Protein AF-A0A9E5ME74-F1 (afdb_monomer)

Radius of gyration: 17.28 Å; Cα contacts (8 Å, |Δi|>4): 127; chains: 1; bounding box: 55×45×41 Å

Solvent-accessible surface area (backbone atoms only — not comparable to full-atom values): 8513 Å² total; per-residue (Å²): 130,85,79,67,78,54,98,55,99,59,98,66,50,43,69,58,51,31,61,75,72,73,49,70,95,80,77,81,52,53,64,62,47,29,52,36,42,43,53,24,46,50,51,50,24,54,58,38,33,25,68,84,36,77,67,59,82,46,42,75,58,90,96,41,79,38,75,48,67,64,57,58,52,35,23,51,53,38,20,50,50,44,51,50,39,69,76,61,44,89,73,62,92,62,98,48,104,77,70,82,74,80,62,75,59,87,85,72,70,78,47,70,71,40,51,66,69,43,61,91,45,62,44,53,91,72,69,92,54,79,83,73,78,77,131

Structure (mmCIF, N/CA/C/O backbone):
data_AF-A0A9E5ME74-F1
#
_entry.id   AF-A0A9E5ME74-F1
#
loop_
_atom_si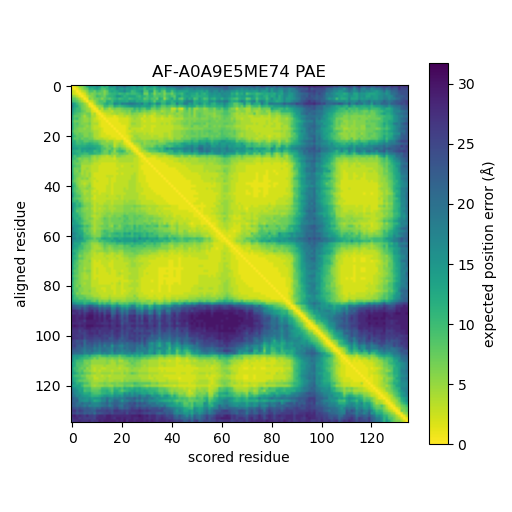te.group_PDB
_atom_site.id
_atom_site.type_symbol
_atom_site.label_atom_id
_atom_site.label_alt_id
_atom_site.label_comp_id
_atom_site.label_asym_id
_atom_site.label_entity_id
_atom_site.label_seq_id
_atom_site.pdbx_PDB_ins_code
_atom_site.Cartn_x
_atom_site.Cartn_y
_atom_site.Cartn_z
_atom_site.occupancy
_atom_site.B_iso_or_equiv
_atom_site.auth_seq_id
_atom_site.auth_comp_id
_atom_site.auth_asym_id
_atom_site.auth_atom_id
_atom_site.pdbx_PDB_model_num
ATOM 1 N N . MET A 1 1 ? 10.799 18.051 -10.747 1.00 48.81 1 MET A N 1
ATOM 2 C CA . MET A 1 1 ? 9.383 17.749 -11.051 1.00 48.81 1 MET A CA 1
ATOM 3 C C . MET A 1 1 ? 8.700 17.389 -9.741 1.00 48.81 1 MET A C 1
ATOM 5 O O . MET A 1 1 ? 9.378 16.774 -8.923 1.00 48.81 1 MET A O 1
ATOM 9 N N . PRO A 1 2 ? 7.453 17.819 -9.489 1.00 57.94 2 PRO A N 1
ATOM 10 C CA . PRO A 1 2 ? 6.711 17.368 -8.310 1.00 57.94 2 PRO A CA 1
ATOM 11 C C . PRO A 1 2 ? 6.524 15.843 -8.369 1.00 57.94 2 PRO A C 1
ATOM 13 O O . PRO A 1 2 ? 6.352 15.299 -9.459 1.00 57.94 2 PRO A O 1
ATOM 16 N N . GLU A 1 3 ? 6.615 15.151 -7.229 1.00 61.50 3 GLU A N 1
ATOM 17 C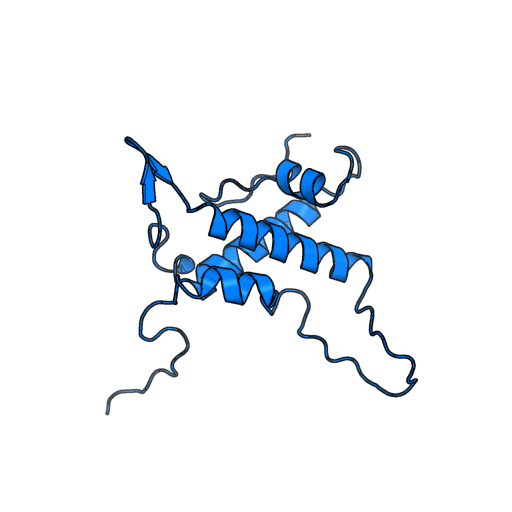 CA . GLU A 1 3 ? 6.342 13.708 -7.185 1.00 61.50 3 GLU A CA 1
ATOM 18 C C . GLU A 1 3 ? 4.854 13.448 -7.481 1.00 61.50 3 GLU A C 1
ATOM 20 O O . GLU A 1 3 ? 4.005 14.203 -6.996 1.00 61.50 3 GLU A O 1
ATOM 25 N N . PRO A 1 4 ? 4.522 12.403 -8.259 1.00 61.53 4 PRO A N 1
ATOM 26 C CA . PRO A 1 4 ? 3.136 12.045 -8.522 1.00 61.53 4 PRO A CA 1
ATOM 27 C C . PRO A 1 4 ? 2.424 11.662 -7.218 1.00 61.53 4 PRO A C 1
ATOM 29 O O . PRO A 1 4 ? 2.957 10.937 -6.372 1.00 61.53 4 PRO A O 1
ATOM 32 N N . VAL A 1 5 ? 1.215 12.198 -7.056 1.00 59.81 5 VAL A N 1
ATOM 33 C CA . VAL A 1 5 ? 0.383 12.021 -5.864 1.00 59.81 5 VAL A CA 1
ATOM 34 C C . VAL A 1 5 ? -0.413 10.730 -6.005 1.00 59.81 5 VAL A C 1
ATOM 36 O O . VAL A 1 5 ? -1.075 10.513 -7.015 1.00 59.81 5 VAL A O 1
ATOM 39 N N . ILE A 1 6 ? -0.362 9.880 -4.983 1.00 63.34 6 ILE A N 1
ATOM 40 C CA . ILE A 1 6 ? -1.230 8.705 -4.883 1.00 63.34 6 ILE A CA 1
ATOM 41 C C . ILE A 1 6 ? -2.579 9.197 -4.353 1.00 63.34 6 ILE A C 1
ATOM 43 O O . ILE A 1 6 ? -2.639 9.781 -3.274 1.00 63.34 6 ILE A O 1
ATOM 47 N N . ASP A 1 7 ? -3.646 8.989 -5.124 1.00 56.53 7 ASP A N 1
ATOM 48 C CA . ASP A 1 7 ? -4.955 9.653 -4.976 1.00 56.53 7 ASP A CA 1
ATOM 49 C C . ASP A 1 7 ? -5.801 9.175 -3.768 1.00 56.53 7 ASP A C 1
ATOM 51 O O . ASP A 1 7 ? -7.028 9.152 -3.805 1.00 56.53 7 ASP A O 1
ATOM 55 N N . ARG A 1 8 ? -5.175 8.714 -2.675 1.00 61.72 8 ARG A N 1
ATOM 56 C CA . ARG A 1 8 ? -5.882 8.171 -1.500 1.00 61.72 8 ARG A CA 1
ATOM 57 C C . ARG A 1 8 ? -5.222 8.564 -0.186 1.00 61.72 8 ARG A C 1
ATOM 59 O O . ARG A 1 8 ? -4.036 8.861 -0.134 1.00 61.72 8 ARG A O 1
ATOM 66 N N . THR A 1 9 ? -5.985 8.469 0.906 1.00 68.44 9 THR A N 1
ATOM 67 C CA . THR A 1 9 ? -5.597 8.748 2.311 1.00 68.44 9 THR A CA 1
ATOM 68 C C . THR A 1 9 ? -4.481 7.846 2.869 1.00 68.44 9 THR A C 1
ATOM 70 O O . THR A 1 9 ? -4.244 7.793 4.077 1.00 68.44 9 THR A O 1
ATOM 73 N N . TRP A 1 10 ? -3.789 7.114 2.002 1.00 74.06 10 TRP A N 1
ATOM 74 C CA . TRP A 1 10 ? -2.687 6.238 2.342 1.00 74.06 10 TRP A CA 1
ATOM 75 C C . T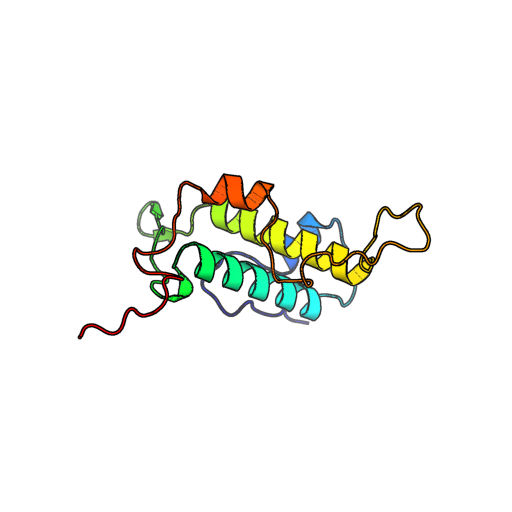RP A 1 10 ? -1.392 7.046 2.488 1.00 74.06 10 TRP A C 1
ATOM 77 O O . TRP A 1 10 ? -1.017 7.772 1.571 1.00 74.06 10 TRP A O 1
ATOM 87 N N . PRO A 1 11 ? -0.634 6.884 3.585 1.00 73.38 11 PRO A N 1
ATOM 88 C CA . PRO A 1 11 ? 0.643 7.571 3.778 1.00 73.38 11 PRO A CA 1
ATOM 89 C C . PRO A 1 11 ? 1.792 6.859 3.034 1.00 73.38 11 PRO A C 1
ATOM 91 O O . PRO A 1 11 ? 2.872 6.653 3.586 1.00 73.38 11 PRO A O 1
ATOM 94 N N . ILE A 1 12 ? 1.556 6.425 1.792 1.00 77.75 12 ILE A N 1
ATOM 95 C CA . ILE A 1 12 ? 2.585 5.878 0.902 1.00 77.75 12 ILE A CA 1
ATOM 96 C C . ILE A 1 12 ? 2.908 6.919 -0.155 1.00 77.75 12 ILE A C 1
ATOM 98 O O . ILE A 1 12 ? 2.017 7.532 -0.727 1.00 77.75 12 ILE A O 1
ATOM 102 N N . THR A 1 13 ? 4.200 7.091 -0.419 1.00 80.94 13 THR A N 1
ATOM 103 C CA . THR A 1 13 ? 4.723 7.983 -1.458 1.00 80.94 13 THR A CA 1
ATOM 104 C C . THR A 1 13 ? 5.676 7.228 -2.376 1.00 80.94 13 THR A C 1
ATOM 106 O O . THR A 1 13 ? 6.227 6.186 -1.996 1.00 80.94 13 THR A O 1
ATOM 109 N N . VAL A 1 14 ? 5.943 7.784 -3.559 1.00 81.19 14 VAL A N 1
ATOM 110 C CA . VAL A 1 14 ? 6.983 7.273 -4.466 1.00 81.19 14 VAL A CA 1
ATOM 111 C C . VAL A 1 14 ? 8.337 7.205 -3.760 1.00 81.19 14 VAL A C 1
ATOM 113 O O . VAL A 1 14 ? 9.009 6.174 -3.821 1.00 81.19 14 VAL A O 1
ATOM 116 N N . ALA A 1 15 ? 8.706 8.242 -3.001 1.00 81.19 15 ALA A N 1
ATOM 117 C CA . ALA A 1 15 ? 9.921 8.243 -2.186 1.00 81.19 15 ALA A CA 1
ATOM 118 C C . ALA A 1 15 ? 9.990 7.051 -1.208 1.00 81.19 15 ALA A C 1
ATOM 120 O O . ALA A 1 15 ? 11.049 6.440 -1.031 1.00 81.19 15 ALA A O 1
ATOM 121 N N . THR A 1 16 ? 8.857 6.676 -0.604 1.00 80.50 16 THR A N 1
ATOM 122 C CA . THR A 1 16 ? 8.771 5.526 0.311 1.00 80.50 16 THR A CA 1
ATOM 123 C C . THR A 1 16 ? 9.063 4.209 -0.408 1.00 80.50 16 THR A C 1
ATOM 125 O O . THR A 1 16 ? 9.794 3.366 0.122 1.00 80.50 16 THR A O 1
ATOM 128 N N . LEU A 1 17 ? 8.544 4.036 -1.628 1.00 81.38 17 LEU A N 1
ATOM 129 C CA . LEU A 1 17 ? 8.815 2.852 -2.446 1.00 81.38 17 LEU A CA 1
ATOM 130 C C . LEU A 1 17 ? 10.252 2.809 -2.963 1.00 81.38 17 LEU A C 1
ATOM 132 O O . LEU A 1 17 ? 10.897 1.768 -2.844 1.00 81.38 17 LEU A O 1
ATOM 136 N N . ARG A 1 18 ? 10.794 3.928 -3.454 1.00 83.75 18 ARG A N 1
ATOM 137 C CA . ARG A 1 18 ? 12.195 4.003 -3.903 1.00 83.75 18 ARG A CA 1
ATOM 138 C C . ARG A 1 18 ? 13.161 3.605 -2.800 1.00 83.75 18 ARG A C 1
ATOM 140 O O . ARG A 1 18 ? 14.036 2.767 -3.013 1.00 83.75 18 ARG A O 1
ATOM 147 N N . LYS A 1 19 ? 12.941 4.117 -1.584 1.00 83.00 19 LYS A N 1
ATOM 148 C CA . LYS A 1 19 ? 13.730 3.732 -0.409 1.00 83.00 19 LYS A CA 1
ATOM 149 C C . LYS A 1 19 ? 13.633 2.230 -0.118 1.00 83.00 19 LYS A C 1
ATOM 151 O O . LYS A 1 19 ? 14.634 1.617 0.235 1.00 83.00 19 LYS A O 1
ATOM 156 N N . ALA A 1 20 ? 12.457 1.624 -0.284 1.00 80.50 20 ALA A N 1
ATOM 157 C CA . ALA A 1 20 ? 12.252 0.186 -0.075 1.00 80.50 20 ALA A CA 1
ATOM 158 C C . ALA A 1 20 ? 12.885 -0.703 -1.166 1.00 80.50 20 ALA A C 1
ATOM 160 O O . ALA A 1 20 ? 13.178 -1.880 -0.915 1.00 80.50 20 ALA A O 1
ATOM 161 N N . LEU A 1 21 ? 13.078 -0.144 -2.362 1.00 80.94 21 LEU A N 1
ATOM 162 C CA . LEU A 1 21 ? 13.741 -0.766 -3.508 1.00 80.94 21 LEU A CA 1
ATOM 163 C C . LEU A 1 21 ? 15.257 -0.507 -3.540 1.00 80.94 21 LEU A C 1
ATOM 165 O O . LEU A 1 21 ? 15.971 -1.214 -4.246 1.00 80.94 21 LEU A O 1
ATOM 169 N N . GLY A 1 22 ? 15.751 0.459 -2.760 1.00 80.62 22 GLY A N 1
ATOM 170 C CA . GLY A 1 22 ? 17.151 0.889 -2.774 1.00 80.62 22 GLY A CA 1
ATOM 171 C C . GLY A 1 22 ? 17.515 1.730 -4.002 1.00 80.62 22 GLY A C 1
ATOM 172 O O . GLY A 1 22 ? 18.674 1.738 -4.406 1.00 80.62 22 GLY A O 1
ATOM 173 N N . TYR A 1 23 ? 16.534 2.385 -4.627 1.00 79.44 23 TYR A N 1
ATOM 174 C CA . TYR A 1 23 ? 16.711 3.152 -5.865 1.00 79.44 23 TYR A CA 1
ATOM 175 C C . TYR A 1 23 ? 16.947 4.637 -5.557 1.00 79.44 23 TYR A C 1
ATOM 177 O O . TYR A 1 23 ? 16.449 5.159 -4.556 1.00 79.44 23 TYR A O 1
ATOM 185 N N . SER A 1 24 ? 17.710 5.322 -6.416 1.00 73.81 24 SER A N 1
ATOM 186 C CA . SER A 1 24 ? 17.914 6.773 -6.324 1.00 73.81 24 SER A CA 1
ATOM 187 C C . SER A 1 24 ? 16.684 7.546 -6.818 1.00 73.81 24 SER A C 1
ATOM 189 O O . SER A 1 24 ? 15.869 7.027 -7.578 1.00 73.81 24 SER A O 1
ATOM 191 N N . SER A 1 25 ? 16.541 8.806 -6.396 1.00 70.00 25 SER A N 1
ATOM 192 C CA . SER A 1 25 ? 15.408 9.681 -6.751 1.00 70.00 25 SER A CA 1
ATOM 193 C C . SER A 1 25 ? 15.310 10.027 -8.243 1.00 70.00 25 SER A C 1
ATOM 195 O O . SER A 1 25 ? 14.266 10.500 -8.695 1.00 70.00 25 SER A O 1
ATOM 197 N N . ASP A 1 26 ? 16.371 9.774 -9.010 1.00 68.38 26 ASP A N 1
ATOM 198 C CA . ASP A 1 26 ? 16.581 10.386 -10.325 1.00 68.38 26 ASP A CA 1
ATOM 199 C C . ASP A 1 26 ? 16.380 9.401 -11.493 1.00 68.38 26 ASP A C 1
ATOM 201 O O . ASP A 1 26 ? 16.676 9.728 -12.638 1.00 68.38 26 ASP A O 1
ATOM 205 N N . GLN A 1 27 ? 15.862 8.193 -11.239 1.00 71.00 27 GLN A N 1
ATOM 206 C CA . GLN A 1 27 ? 15.738 7.134 -12.256 1.00 71.00 27 GLN A CA 1
ATOM 207 C C . GLN A 1 27 ? 14.581 7.309 -13.258 1.00 71.00 27 GLN A C 1
ATOM 209 O O . GLN A 1 27 ? 14.387 6.451 -14.114 1.00 71.00 27 GLN A O 1
ATOM 214 N N . GLY A 1 28 ? 13.808 8.399 -13.186 1.00 76.25 28 GLY A N 1
ATOM 215 C CA . GLY A 1 28 ? 12.684 8.640 -14.107 1.00 76.25 28 GLY A CA 1
ATOM 216 C C . GLY A 1 28 ? 11.526 7.637 -13.980 1.00 76.25 28 GLY A C 1
ATOM 217 O O . GLY A 1 28 ? 10.658 7.587 -14.839 1.00 76.25 28 GLY A O 1
ATOM 218 N N . ASP A 1 29 ? 11.499 6.853 -12.904 1.00 80.88 29 ASP A N 1
ATOM 219 C CA . ASP A 1 29 ? 10.546 5.772 -12.623 1.00 80.88 29 ASP A CA 1
ATOM 220 C C . ASP A 1 29 ? 9.346 6.201 -11.760 1.00 80.88 29 ASP A C 1
ATOM 222 O O . ASP A 1 29 ? 8.561 5.363 -11.315 1.00 80.88 29 ASP A O 1
ATOM 226 N N . ALA A 1 30 ? 9.213 7.502 -11.489 1.00 82.50 30 ALA A N 1
ATOM 227 C CA . ALA A 1 30 ? 8.272 8.021 -10.500 1.00 82.50 30 ALA A CA 1
ATOM 228 C C . ALA A 1 30 ? 6.814 7.664 -10.822 1.00 82.50 30 ALA A C 1
ATOM 230 O O . ALA A 1 30 ? 6.084 7.232 -9.931 1.00 82.50 30 ALA A O 1
ATOM 231 N N . ASP A 1 31 ? 6.417 7.812 -12.086 1.00 82.31 31 ASP A N 1
ATOM 232 C CA . ASP A 1 31 ? 5.037 7.594 -12.526 1.00 82.31 31 ASP A CA 1
ATOM 233 C C . ASP A 1 31 ? 4.658 6.111 -12.474 1.00 82.31 31 ASP A C 1
ATOM 235 O O . ASP A 1 31 ? 3.591 5.749 -11.980 1.00 82.31 31 ASP A O 1
ATOM 239 N N . GLU A 1 32 ? 5.560 5.225 -12.906 1.00 85.06 32 GLU A N 1
ATOM 240 C CA . GLU A 1 32 ? 5.326 3.785 -12.808 1.00 85.06 32 GLU A CA 1
ATOM 241 C C . GLU A 1 32 ? 5.283 3.323 -11.344 1.00 85.06 32 GLU A C 1
ATOM 243 O O . GLU A 1 32 ? 4.419 2.532 -10.967 1.00 85.06 32 GLU A O 1
ATOM 248 N N . LEU A 1 33 ? 6.178 3.828 -10.488 1.00 85.94 33 LEU A N 1
ATOM 249 C CA . LEU A 1 33 ? 6.159 3.508 -9.060 1.00 85.94 33 LEU A CA 1
ATOM 250 C C . LEU A 1 33 ? 4.877 3.991 -8.380 1.00 85.94 33 LEU A C 1
ATOM 252 O O . LEU A 1 33 ? 4.340 3.270 -7.539 1.00 85.94 33 LEU A O 1
ATOM 256 N N . ALA A 1 34 ? 4.371 5.171 -8.744 1.00 86.25 34 ALA A N 1
ATOM 257 C CA . ALA A 1 34 ? 3.084 5.656 -8.256 1.00 86.25 34 ALA A CA 1
ATOM 258 C C . ALA A 1 34 ? 1.934 4.741 -8.687 1.00 86.25 34 ALA A C 1
ATOM 260 O O . ALA A 1 34 ? 1.090 4.413 -7.854 1.00 86.25 34 ALA A O 1
ATOM 261 N N . LEU A 1 35 ? 1.945 4.254 -9.932 1.00 86.00 35 LEU A N 1
ATOM 262 C CA . LEU A 1 35 ? 0.950 3.298 -10.419 1.00 86.00 35 LEU A CA 1
ATOM 263 C C . LEU A 1 35 ? 0.951 2.003 -9.590 1.00 86.00 35 LEU A C 1
ATOM 265 O O . LEU A 1 35 ? -0.104 1.560 -9.137 1.00 86.00 35 LEU A O 1
ATOM 269 N N . PHE A 1 36 ? 2.124 1.413 -9.332 1.00 87.12 36 PHE A N 1
ATOM 270 C CA . PHE A 1 36 ? 2.215 0.204 -8.501 1.00 87.12 36 PHE A CA 1
ATOM 271 C C . PHE A 1 36 ? 1.822 0.460 -7.044 1.00 87.12 36 PHE A C 1
ATOM 273 O O . PHE A 1 36 ? 1.194 -0.399 -6.424 1.00 87.12 36 PHE A O 1
ATOM 280 N N . ALA A 1 37 ? 2.169 1.627 -6.495 1.00 87.31 37 ALA A N 1
ATOM 281 C CA . ALA A 1 37 ? 1.751 2.029 -5.156 1.00 87.31 37 ALA A CA 1
ATOM 282 C C . ALA A 1 37 ? 0.227 2.095 -5.050 1.00 87.31 37 ALA A C 1
ATOM 284 O O . ALA A 1 37 ? -0.361 1.504 -4.146 1.00 87.31 37 ALA A O 1
ATOM 285 N N . GLN A 1 38 ? -0.398 2.796 -5.996 1.00 87.75 38 GLN A N 1
ATOM 286 C CA . GLN A 1 38 ? -1.836 2.989 -6.037 1.00 87.75 38 GLN A CA 1
ATOM 287 C C . GLN A 1 38 ? -2.562 1.651 -6.176 1.00 87.75 38 GLN A C 1
ATOM 289 O O . GLN A 1 38 ? -3.435 1.350 -5.363 1.00 87.75 38 GLN A O 1
ATOM 294 N N . ALA A 1 39 ? -2.147 0.815 -7.129 1.00 87.75 39 ALA A N 1
ATOM 295 C CA . ALA A 1 39 ? -2.746 -0.498 -7.343 1.00 87.75 39 ALA A CA 1
ATOM 296 C C . ALA A 1 39 ? -2.620 -1.407 -6.103 1.00 87.75 39 ALA A C 1
ATOM 298 O O . ALA A 1 39 ? -3.542 -2.152 -5.773 1.00 87.75 39 ALA A O 1
ATOM 299 N N . ALA A 1 40 ? -1.496 -1.344 -5.380 1.00 89.44 40 ALA A N 1
ATOM 300 C CA . ALA A 1 40 ? -1.309 -2.128 -4.160 1.00 89.44 40 ALA A CA 1
ATOM 301 C C . ALA A 1 40 ? -2.224 -1.657 -3.017 1.00 89.44 40 ALA A C 1
ATOM 303 O O . ALA A 1 40 ? -2.805 -2.488 -2.316 1.00 89.44 40 ALA A O 1
ATOM 304 N N . CYS A 1 41 ? -2.378 -0.341 -2.839 1.00 89.00 41 CYS A N 1
ATOM 305 C CA . CYS A 1 41 ? -3.332 0.227 -1.883 1.00 89.00 41 CYS A CA 1
ATOM 306 C C . CYS A 1 41 ? -4.772 -0.177 -2.231 1.00 89.00 41 CYS A C 1
ATOM 308 O O . CYS A 1 41 ? -5.519 -0.590 -1.350 1.00 89.00 41 CYS A O 1
ATOM 310 N N . GLU A 1 42 ? -5.138 -0.122 -3.515 1.00 87.62 42 GLU A N 1
ATOM 311 C CA . GLU A 1 42 ? -6.455 -0.526 -4.019 1.00 87.62 42 GLU A CA 1
ATOM 312 C C . GLU A 1 42 ? -6.769 -1.992 -3.736 1.00 87.62 42 GLU A C 1
ATOM 314 O O . GLU A 1 42 ? -7.853 -2.301 -3.237 1.00 87.62 42 GLU A O 1
ATOM 319 N N . LEU A 1 43 ? -5.817 -2.889 -3.999 1.00 88.06 43 LEU A N 1
ATOM 320 C CA . LEU A 1 43 ? -5.992 -4.308 -3.718 1.00 88.06 43 LEU A CA 1
ATOM 321 C C . LEU A 1 43 ? -6.185 -4.564 -2.222 1.00 88.06 43 LEU A C 1
ATOM 323 O O . LEU A 1 43 ? -7.057 -5.338 -1.838 1.00 88.06 43 LEU A O 1
ATOM 327 N N . ILE A 1 44 ? -5.398 -3.920 -1.362 1.00 90.19 44 ILE A N 1
ATOM 328 C CA . ILE A 1 44 ? -5.545 -4.109 0.085 1.00 90.19 44 ILE A CA 1
ATOM 329 C C . ILE A 1 44 ? -6.874 -3.541 0.564 1.00 90.19 44 ILE A C 1
ATOM 331 O O . ILE A 1 44 ? -7.574 -4.210 1.320 1.00 90.19 44 ILE A O 1
ATOM 335 N N . ASP A 1 45 ? -7.260 -2.359 0.083 1.00 88.88 45 ASP A N 1
ATOM 336 C CA . ASP A 1 45 ? -8.555 -1.776 0.409 1.00 88.88 45 ASP A CA 1
ATOM 337 C C . ASP A 1 45 ? -9.703 -2.712 0.003 1.00 88.88 45 ASP A C 1
ATOM 339 O O . ASP A 1 45 ? -10.657 -2.885 0.764 1.00 88.88 45 ASP A O 1
ATOM 343 N N . LEU A 1 46 ? -9.604 -3.351 -1.164 1.00 86.88 46 LEU A N 1
ATOM 344 C CA . LEU A 1 46 ? -10.565 -4.346 -1.628 1.00 86.88 46 LEU A CA 1
ATOM 345 C C . LEU A 1 46 ? -10.610 -5.559 -0.682 1.00 86.88 46 LEU A C 1
ATOM 347 O O . LEU A 1 46 ? -11.676 -5.927 -0.196 1.00 86.88 46 LEU A O 1
ATOM 351 N N . MET A 1 47 ? -9.448 -6.130 -0.360 1.00 86.94 47 MET A N 1
ATOM 352 C CA . MET A 1 47 ? -9.323 -7.347 0.451 1.00 86.94 47 MET A CA 1
ATOM 353 C C . MET A 1 47 ? -9.746 -7.164 1.911 1.00 86.94 47 MET A C 1
ATOM 355 O O . MET A 1 47 ? -10.213 -8.113 2.533 1.00 86.94 47 MET A O 1
ATOM 359 N N . THR A 1 48 ? -9.620 -5.957 2.464 1.00 88.62 48 THR A N 1
ATOM 360 C CA . THR A 1 48 ? -10.029 -5.659 3.846 1.00 88.62 48 THR A CA 1
ATOM 361 C C . THR A 1 48 ? -11.379 -4.944 3.932 1.00 88.62 48 THR A C 1
ATOM 363 O O . THR A 1 48 ? -11.822 -4.598 5.030 1.00 88.62 48 THR A O 1
ATOM 366 N N . GLY A 1 49 ? -12.014 -4.662 2.787 1.00 86.69 49 GLY A N 1
ATOM 367 C CA . GLY A 1 49 ? -13.273 -3.919 2.667 1.00 86.69 49 GLY A CA 1
ATOM 368 C C . GLY A 1 49 ? -13.202 -2.426 2.954 1.00 86.69 49 GLY A C 1
ATOM 369 O O . GLY A 1 49 ? -14.231 -1.794 3.193 1.00 86.69 49 GLY A O 1
ATOM 370 N N . ARG A 1 50 ? -12.001 -1.852 2.935 1.00 86.88 50 ARG A N 1
ATOM 371 C CA . ARG A 1 50 ? -11.819 -0.402 3.003 1.00 86.88 50 ARG A CA 1
ATOM 372 C C . ARG A 1 50 ? -12.180 0.302 1.698 1.00 86.88 50 ARG A C 1
ATOM 374 O O . ARG A 1 50 ? -12.436 1.497 1.704 1.00 86.88 50 ARG A O 1
ATOM 381 N N . ALA A 1 51 ? -12.257 -0.437 0.591 1.00 85.25 51 ALA A N 1
ATOM 382 C CA . ALA A 1 51 ? -12.746 0.095 -0.677 1.00 85.25 51 ALA A CA 1
ATOM 383 C C . ALA A 1 51 ? -14.205 0.577 -0.567 1.00 85.25 51 ALA A C 1
ATOM 385 O O . ALA A 1 51 ? -14.563 1.580 -1.174 1.00 85.25 51 ALA A O 1
ATOM 386 N N . SER A 1 52 ? -15.032 -0.115 0.227 1.00 83.50 52 SER A N 1
ATOM 387 C CA . SER A 1 52 ? -16.420 0.273 0.513 1.00 83.50 52 SER A CA 1
ATOM 388 C C . SER A 1 52 ? -16.565 1.179 1.739 1.00 83.50 52 SER A C 1
ATOM 390 O O . SER A 1 52 ? -17.472 2.003 1.779 1.00 83.50 52 SER A O 1
ATOM 392 N N . ASP A 1 53 ? -15.694 1.023 2.739 1.00 84.50 53 ASP A N 1
ATOM 393 C CA . ASP A 1 53 ? -15.665 1.844 3.957 1.00 84.50 53 ASP A CA 1
ATOM 394 C C . ASP A 1 53 ? -14.230 2.340 4.215 1.00 84.50 53 ASP A C 1
ATOM 396 O O . ASP A 1 53 ? -13.453 1.661 4.891 1.00 84.50 53 ASP A O 1
ATOM 400 N N . PRO A 1 54 ? -13.852 3.525 3.702 1.00 80.50 54 PRO A N 1
ATOM 401 C CA . PRO A 1 54 ? -12.479 4.034 3.781 1.00 80.50 54 PRO A CA 1
ATOM 402 C C . PRO A 1 54 ? -11.939 4.223 5.203 1.00 80.50 54 PRO A C 1
ATOM 404 O O . PRO A 1 54 ? -10.723 4.273 5.400 1.00 80.50 54 PRO A O 1
ATOM 407 N N . THR A 1 55 ? -12.829 4.343 6.192 1.00 82.38 55 THR A N 1
ATOM 408 C CA . THR A 1 55 ? -12.468 4.504 7.608 1.00 82.38 55 THR A CA 1
ATOM 409 C C . THR A 1 55 ? -12.354 3.179 8.351 1.00 82.38 55 THR A C 1
ATOM 411 O O . THR A 1 55 ? -11.875 3.139 9.487 1.00 82.38 55 THR A O 1
ATOM 414 N N . ARG A 1 56 ? -12.728 2.071 7.713 1.00 83.81 56 ARG A N 1
ATOM 415 C CA . ARG A 1 56 ? -12.609 0.741 8.293 1.00 83.81 56 ARG A CA 1
ATOM 416 C C . ARG A 1 56 ? -11.167 0.444 8.687 1.00 83.81 56 ARG A C 1
ATOM 418 O O . ARG A 1 56 ? -10.220 0.737 7.955 1.00 83.81 56 ARG A O 1
ATOM 425 N N . HIS A 1 57 ? -11.002 -0.167 9.857 1.00 84.31 57 HIS A N 1
ATOM 426 C CA . HIS A 1 57 ? -9.700 -0.500 10.444 1.00 84.31 57 HIS A CA 1
ATOM 427 C C . HIS A 1 57 ? -8.806 0.712 10.744 1.00 84.31 57 HIS A C 1
ATOM 429 O O . HIS A 1 57 ? -7.661 0.517 11.146 1.00 84.31 57 HIS A O 1
ATOM 435 N N . THR A 1 58 ? -9.279 1.953 10.564 1.00 85.12 58 THR A N 1
ATOM 436 C CA . THR A 1 58 ? -8.548 3.120 11.069 1.00 85.12 58 THR A CA 1
ATOM 437 C C . THR A 1 58 ? -8.553 3.100 12.592 1.00 85.12 58 THR A C 1
ATOM 439 O O . THR A 1 58 ? -9.530 2.710 13.230 1.00 85.12 58 THR A O 1
ATOM 442 N N . VAL A 1 59 ? -7.422 3.477 13.177 1.00 84.06 59 VAL A N 1
ATOM 443 C CA . VAL A 1 59 ? -7.232 3.548 14.625 1.00 84.06 59 VAL A CA 1
ATOM 444 C C . VAL A 1 59 ? -7.040 4.999 15.030 1.00 84.06 59 VAL A C 1
ATOM 446 O O . VAL A 1 59 ? -6.355 5.759 14.345 1.00 84.06 59 VAL A O 1
ATOM 449 N N . THR A 1 60 ? -7.638 5.399 16.145 1.00 86.50 60 THR A N 1
ATOM 450 C CA . THR A 1 60 ? -7.457 6.744 16.690 1.00 86.50 60 THR A CA 1
ATOM 451 C C . THR A 1 60 ? -6.143 6.812 17.463 1.00 86.50 60 THR A C 1
ATOM 453 O O . THR A 1 60 ? -5.933 6.058 18.412 1.00 86.50 60 THR A O 1
ATOM 456 N N . VAL A 1 61 ? -5.255 7.724 17.068 1.00 80.62 61 VAL A N 1
ATOM 457 C CA . VAL A 1 61 ? -4.006 8.033 17.772 1.00 80.62 61 VAL A CA 1
ATOM 458 C C . VAL A 1 61 ? -4.036 9.514 18.141 1.00 80.62 61 VAL A C 1
ATOM 460 O O . VAL A 1 61 ? -3.925 10.383 17.276 1.00 80.62 61 VAL A O 1
ATOM 463 N N . GLY A 1 62 ? -4.230 9.809 19.429 1.00 85.94 62 GLY A N 1
ATOM 464 C CA . GLY A 1 62 ? -4.515 11.174 19.881 1.00 85.94 62 GLY A CA 1
ATOM 465 C C . GLY A 1 62 ? -5.850 11.667 19.313 1.00 85.94 62 GLY A C 1
ATOM 466 O O . GLY A 1 62 ? -6.870 11.013 19.495 1.00 85.94 62 GLY A O 1
ATOM 467 N N . GLU A 1 63 ? -5.834 12.794 18.601 1.00 85.38 63 GLU A N 1
ATOM 468 C CA . GLU A 1 63 ? -7.019 13.384 17.950 1.00 85.38 63 GLU A CA 1
ATOM 469 C C . GLU A 1 63 ? -7.155 12.995 16.464 1.00 85.38 63 GLU A C 1
ATOM 471 O O . GLU A 1 63 ? -8.043 13.480 15.769 1.00 85.38 63 GLU A O 1
ATOM 476 N N . SER A 1 64 ? -6.270 12.136 15.942 1.00 82.44 64 SER A N 1
ATOM 477 C CA . SER A 1 64 ? -6.212 11.798 14.513 1.00 82.44 64 SER A CA 1
ATOM 478 C C . SER A 1 64 ? -6.583 10.340 14.239 1.00 82.44 64 SER A C 1
ATOM 480 O O . SER A 1 64 ? -6.130 9.431 14.934 1.00 82.44 64 SER A O 1
ATOM 482 N N . ALA A 1 65 ? -7.371 10.106 13.188 1.00 82.38 65 ALA A N 1
ATOM 483 C CA . ALA A 1 65 ? -7.610 8.772 12.640 1.00 82.38 65 ALA A CA 1
ATOM 484 C C . ALA A 1 65 ? -6.447 8.372 11.721 1.00 82.38 65 ALA A C 1
ATOM 486 O O . ALA A 1 65 ? -6.101 9.102 10.792 1.00 82.38 65 ALA A O 1
ATOM 487 N N . VAL A 1 66 ? -5.834 7.219 11.983 1.00 84.31 66 VAL A N 1
ATOM 488 C CA . VAL A 1 66 ? -4.614 6.767 11.305 1.00 84.31 66 VAL A CA 1
ATOM 489 C C . VAL A 1 66 ? -4.807 5.364 10.741 1.00 84.31 66 VAL A C 1
ATOM 491 O O . VAL A 1 66 ? -5.433 4.496 11.349 1.00 84.31 66 VAL A O 1
ATOM 494 N N . VAL A 1 67 ? -4.242 5.123 9.559 1.00 83.94 67 VAL A N 1
ATOM 495 C CA . VAL A 1 67 ? -4.172 3.786 8.963 1.00 83.94 67 VAL A CA 1
ATOM 496 C C . VAL A 1 67 ? -3.126 2.944 9.707 1.00 83.94 67 VAL A C 1
ATOM 498 O O . VAL A 1 67 ? -1.986 3.396 9.836 1.00 83.94 67 VAL A O 1
ATOM 501 N N . PRO A 1 68 ? -3.453 1.725 10.178 1.00 87.69 68 PRO A N 1
ATOM 502 C CA . PRO A 1 68 ? -2.490 0.908 10.905 1.00 87.69 68 PRO A CA 1
ATOM 503 C C . PRO A 1 68 ? -1.243 0.598 10.071 1.00 87.69 68 PRO A C 1
ATOM 505 O O . PRO A 1 68 ? -1.316 0.347 8.867 1.00 87.69 68 PRO A O 1
ATOM 508 N N . ILE A 1 69 ? -0.082 0.547 10.727 1.00 88.06 69 ILE A N 1
ATOM 509 C CA . ILE A 1 69 ? 1.219 0.374 10.059 1.00 88.06 69 ILE A CA 1
ATOM 510 C C . ILE A 1 69 ? 1.313 -0.910 9.222 1.00 88.06 69 ILE A C 1
ATOM 512 O O . ILE A 1 69 ? 2.026 -0.956 8.221 1.00 88.06 69 ILE A O 1
ATOM 516 N N . VAL A 1 70 ? 0.568 -1.949 9.603 1.00 90.75 70 VAL A N 1
ATOM 517 C CA . VAL A 1 70 ? 0.505 -3.220 8.874 1.00 90.75 70 VAL A CA 1
ATOM 518 C C . VAL A 1 70 ? -0.055 -3.052 7.462 1.00 90.75 70 VAL A C 1
ATOM 520 O O . VAL A 1 70 ? 0.469 -3.668 6.538 1.00 90.75 70 VAL A O 1
ATOM 523 N N . PHE A 1 71 ? -1.021 -2.152 7.254 1.00 89.62 71 PHE A N 1
ATOM 524 C CA . PHE A 1 71 ? -1.557 -1.832 5.930 1.00 89.62 71 PHE A CA 1
ATOM 525 C C . PHE A 1 71 ? -0.478 -1.179 5.072 1.00 89.62 71 PHE A C 1
ATOM 527 O O . PHE A 1 71 ? -0.203 -1.635 3.965 1.00 89.62 71 PHE A O 1
ATOM 534 N N . ILE A 1 72 ? 0.209 -0.175 5.622 1.00 89.25 72 ILE A N 1
ATOM 535 C CA . ILE A 1 72 ? 1.295 0.548 4.945 1.00 89.25 72 ILE A CA 1
ATOM 536 C C . ILE A 1 72 ? 2.407 -0.428 4.530 1.00 89.25 72 ILE A C 1
ATOM 538 O O . ILE A 1 72 ? 2.861 -0.426 3.386 1.00 89.25 72 ILE A O 1
ATOM 542 N N . ASN A 1 73 ? 2.826 -1.311 5.439 1.00 90.94 73 ASN A N 1
ATOM 543 C CA . ASN A 1 73 ? 3.830 -2.333 5.144 1.00 90.94 73 ASN A CA 1
ATOM 544 C C . ASN A 1 73 ? 3.350 -3.332 4.084 1.00 90.94 73 ASN A C 1
ATOM 546 O O . ASN A 1 73 ? 4.138 -3.728 3.225 1.00 90.94 73 ASN A O 1
ATOM 550 N N . SER A 1 74 ? 2.073 -3.707 4.126 1.00 91.94 74 SER A N 1
ATOM 551 C CA . SER A 1 74 ? 1.450 -4.616 3.164 1.00 91.94 74 SER A CA 1
ATOM 552 C C . SER A 1 74 ? 1.429 -4.029 1.755 1.00 91.94 74 SER A C 1
ATOM 554 O O . SER A 1 74 ? 1.841 -4.696 0.805 1.00 91.94 74 SER A O 1
ATOM 556 N N . ALA A 1 75 ? 1.023 -2.765 1.615 1.00 89.81 75 ALA A N 1
ATOM 557 C CA . ALA A 1 75 ? 0.988 -2.074 0.328 1.00 89.81 75 ALA A CA 1
ATOM 558 C C . ALA A 1 75 ? 2.402 -1.894 -0.228 1.00 89.81 75 ALA A C 1
ATOM 560 O O . ALA A 1 75 ? 2.650 -2.176 -1.398 1.00 89.81 75 ALA A O 1
ATOM 561 N N . ARG A 1 76 ? 3.363 -1.536 0.633 1.00 90.19 76 ARG A N 1
ATOM 562 C CA . ARG A 1 76 ? 4.776 -1.425 0.256 1.00 90.19 76 ARG A CA 1
ATOM 563 C C . ARG A 1 76 ? 5.348 -2.743 -0.263 1.00 90.19 76 ARG A C 1
ATOM 565 O O . ARG A 1 76 ? 6.032 -2.748 -1.281 1.00 90.19 76 ARG A O 1
ATOM 572 N N . GLU A 1 77 ? 5.096 -3.847 0.437 1.00 91.06 77 GLU A N 1
ATOM 573 C CA . GLU A 1 77 ? 5.599 -5.170 0.048 1.00 91.06 77 GLU A CA 1
ATOM 574 C C . GLU A 1 77 ? 4.955 -5.654 -1.259 1.00 91.06 77 GLU A C 1
ATOM 576 O O . GLU A 1 77 ? 5.640 -6.188 -2.130 1.00 91.06 77 GLU A O 1
ATOM 581 N N . THR A 1 78 ? 3.655 -5.406 -1.422 1.00 90.31 78 THR A N 1
ATOM 582 C CA . THR A 1 78 ? 2.896 -5.763 -2.628 1.00 90.31 78 THR A CA 1
ATOM 583 C C . THR A 1 78 ? 3.377 -4.968 -3.842 1.00 90.31 78 THR A C 1
ATOM 585 O O . THR A 1 78 ? 3.765 -5.562 -4.847 1.00 90.31 78 THR A O 1
ATOM 588 N N . ALA A 1 79 ? 3.468 -3.638 -3.728 1.00 89.00 79 ALA A N 1
ATOM 589 C CA . ALA A 1 79 ? 3.978 -2.775 -4.792 1.00 89.00 79 ALA A CA 1
ATOM 590 C C . ALA A 1 79 ? 5.425 -3.130 -5.170 1.00 89.00 79 ALA A C 1
ATOM 592 O O . ALA A 1 79 ? 5.766 -3.194 -6.350 1.00 89.00 79 ALA A O 1
ATOM 593 N N . LYS A 1 80 ? 6.273 -3.429 -4.175 1.00 87.81 80 LYS A N 1
ATOM 594 C CA . LYS A 1 80 ? 7.650 -3.886 -4.398 1.00 87.81 80 LYS A CA 1
ATOM 595 C C . LYS A 1 80 ? 7.700 -5.190 -5.192 1.00 87.81 80 LYS A C 1
ATOM 597 O O . LYS A 1 80 ? 8.503 -5.295 -6.117 1.00 87.81 80 LYS A O 1
ATOM 602 N N . LEU A 1 81 ? 6.875 -6.177 -4.837 1.00 87.56 81 LEU A N 1
ATOM 603 C CA . LEU A 1 81 ? 6.822 -7.447 -5.557 1.00 87.56 81 LEU A CA 1
ATOM 604 C C . LEU A 1 81 ? 6.412 -7.228 -7.016 1.00 87.56 81 LEU A C 1
ATOM 606 O O . LEU A 1 81 ? 7.074 -7.738 -7.917 1.00 87.56 81 LEU A O 1
ATOM 610 N N . TRP A 1 82 ? 5.356 -6.452 -7.256 1.00 86.56 82 TRP A N 1
ATOM 611 C CA . TRP A 1 82 ? 4.859 -6.197 -8.608 1.00 86.56 82 TRP A CA 1
ATOM 612 C C . TRP A 1 82 ? 5.842 -5.395 -9.454 1.00 86.56 82 TRP A C 1
ATOM 614 O O . TRP A 1 82 ? 6.047 -5.732 -10.615 1.00 86.56 82 TRP A O 1
ATOM 624 N N . TRP A 1 83 ? 6.530 -4.416 -8.863 1.00 85.31 83 TRP A N 1
ATOM 625 C CA . TRP A 1 83 ? 7.649 -3.734 -9.512 1.00 85.31 83 TRP A CA 1
ATOM 626 C C . TRP A 1 83 ? 8.750 -4.716 -9.927 1.00 85.31 83 TRP A C 1
ATOM 628 O O . TRP A 1 83 ? 9.237 -4.706 -11.054 1.00 85.31 83 TRP A O 1
ATOM 638 N N . GLN A 1 84 ? 9.148 -5.612 -9.024 1.00 84.00 84 GLN A N 1
ATOM 639 C CA . GLN A 1 84 ? 10.182 -6.599 -9.326 1.00 84.00 84 GLN A CA 1
ATOM 640 C C . GLN A 1 84 ? 9.742 -7.582 -10.414 1.00 84.00 84 GLN A C 1
ATOM 642 O O . GLN A 1 84 ? 10.563 -7.943 -11.257 1.00 84.00 84 GLN A O 1
ATOM 647 N N . GLN A 1 85 ? 8.476 -8.001 -10.415 1.00 82.62 85 GLN A N 1
ATOM 648 C CA . GLN A 1 85 ? 7.901 -8.857 -11.454 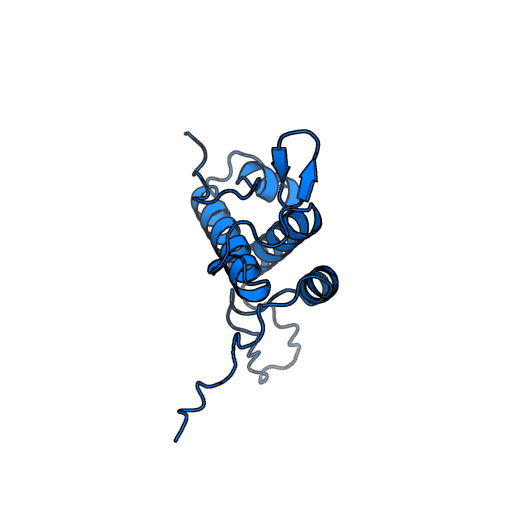1.00 82.62 85 GLN A CA 1
ATOM 649 C C . GLN A 1 85 ? 7.819 -8.134 -12.803 1.00 82.62 85 GLN A C 1
ATOM 651 O O . GLN A 1 85 ? 8.149 -8.731 -13.827 1.00 82.62 85 GLN A O 1
ATOM 656 N N . SER A 1 86 ? 7.460 -6.847 -12.815 1.00 81.75 86 SER A N 1
ATOM 657 C CA . SER A 1 86 ? 7.343 -6.069 -14.052 1.00 81.75 86 SER A CA 1
ATOM 658 C C . SER A 1 86 ? 8.699 -5.816 -14.699 1.00 81.75 86 SER A C 1
ATOM 660 O O . SER A 1 86 ? 8.828 -5.920 -15.917 1.00 81.75 86 SER A O 1
ATOM 662 N N . LYS A 1 87 ? 9.741 -5.568 -13.896 1.00 78.00 87 LYS A N 1
ATOM 663 C CA . LYS A 1 87 ? 11.101 -5.331 -14.400 1.00 78.00 87 LYS A CA 1
ATOM 664 C C . LYS A 1 87 ? 11.871 -6.599 -14.755 1.00 78.00 87 LYS A C 1
ATOM 666 O O . LYS A 1 87 ? 12.744 -6.546 -15.614 1.00 78.00 87 LYS A O 1
ATOM 671 N N . ASN A 1 88 ? 11.575 -7.733 -14.119 1.00 67.06 88 ASN A N 1
ATOM 672 C CA . ASN A 1 88 ? 12.285 -8.990 -14.379 1.00 67.06 88 ASN A CA 1
ATOM 673 C C . ASN A 1 88 ? 11.525 -9.961 -15.297 1.00 67.06 88 ASN A C 1
ATOM 675 O O . ASN A 1 88 ? 12.063 -11.028 -15.603 1.00 67.06 88 ASN A O 1
ATOM 679 N N . GLY A 1 89 ? 10.303 -9.616 -15.720 1.00 55.28 89 GLY A N 1
ATOM 680 C CA . GLY A 1 89 ? 9.371 -10.561 -16.334 1.00 55.28 89 GLY A CA 1
ATOM 681 C C . GLY A 1 89 ? 8.980 -11.682 -15.359 1.00 55.28 89 GLY A C 1
ATOM 682 O O . GLY A 1 89 ? 9.470 -11.730 -14.223 1.00 55.28 89 GLY A O 1
ATOM 683 N N . PRO A 1 90 ? 8.114 -12.627 -15.764 1.00 50.84 90 PRO A N 1
ATOM 684 C CA . PRO A 1 90 ? 7.899 -13.841 -14.993 1.00 50.84 90 PRO A CA 1
ATOM 685 C C . PRO A 1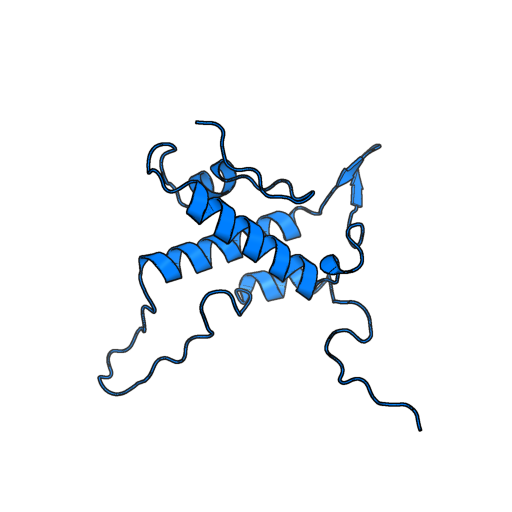 90 ? 9.212 -14.632 -14.982 1.00 50.84 90 PRO A C 1
ATOM 687 O O . PRO A 1 90 ? 9.482 -15.433 -15.873 1.00 50.84 90 PRO A O 1
ATOM 690 N N . ARG A 1 91 ? 10.060 -14.405 -13.972 1.00 46.75 91 ARG A N 1
ATOM 691 C CA . ARG A 1 91 ? 11.180 -15.293 -13.660 1.00 46.75 91 ARG A CA 1
ATOM 692 C C . ARG A 1 91 ? 10.597 -16.586 -13.116 1.00 46.75 91 ARG A C 1
ATOM 694 O O . ARG A 1 91 ? 10.574 -16.827 -11.912 1.00 46.75 91 ARG A O 1
ATOM 701 N N . GLY A 1 92 ? 10.102 -17.405 -14.035 1.00 40.28 92 GLY A N 1
ATOM 702 C CA . GLY A 1 92 ? 10.002 -18.827 -13.824 1.00 40.28 92 GLY A CA 1
ATOM 703 C C . GLY A 1 92 ? 11.380 -19.317 -13.417 1.00 40.28 92 GLY A C 1
ATOM 704 O O . GLY A 1 92 ? 12.325 -19.269 -14.200 1.00 40.28 92 GLY A O 1
ATOM 705 N N . VAL A 1 93 ? 11.501 -19.803 -12.188 1.00 42.19 93 VAL A N 1
ATOM 706 C CA . VAL A 1 93 ? 12.428 -20.900 -11.943 1.00 42.19 93 VAL A CA 1
ATOM 707 C C . VAL A 1 93 ? 11.861 -22.060 -12.752 1.00 42.19 93 VAL A C 1
ATOM 709 O O . VAL A 1 93 ? 10.985 -22.781 -12.291 1.00 42.19 93 VAL A O 1
ATOM 712 N N . VAL A 1 94 ? 12.276 -22.150 -14.010 1.00 39.84 94 VAL A N 1
ATOM 713 C CA . VAL A 1 94 ? 11.943 -23.250 -14.899 1.00 39.84 94 VAL A CA 1
ATOM 714 C C . VAL A 1 94 ? 13.230 -23.650 -15.589 1.00 39.84 94 VAL A C 1
ATOM 716 O O . VAL A 1 94 ? 13.636 -23.103 -16.608 1.00 39.84 94 VAL A O 1
ATOM 719 N N . SER A 1 95 ? 13.881 -24.631 -14.985 1.00 41.56 95 SER A N 1
ATOM 720 C CA . SER A 1 95 ? 14.868 -25.498 -15.616 1.00 41.56 95 SER A CA 1
ATOM 721 C C . SER A 1 95 ? 14.212 -26.530 -16.556 1.00 41.56 95 SER A C 1
ATOM 723 O O . SER A 1 95 ? 14.855 -27.515 -16.901 1.00 41.56 95 SER A O 1
ATOM 725 N N . ASP A 1 96 ? 12.956 -26.325 -16.980 1.00 42.88 96 ASP A N 1
ATOM 726 C CA . AS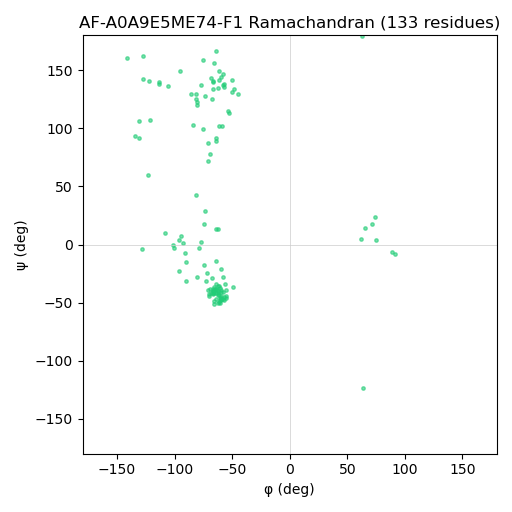P A 1 96 ? 12.186 -27.285 -17.777 1.00 42.88 96 ASP A CA 1
ATOM 727 C C . ASP A 1 96 ? 11.529 -26.634 -19.023 1.00 42.88 96 ASP A C 1
ATOM 729 O O . ASP A 1 96 ? 10.548 -25.902 -18.889 1.00 42.88 96 ASP A O 1
ATOM 733 N N . PRO A 1 97 ? 12.023 -26.862 -20.255 1.00 38.94 97 PRO A N 1
ATOM 734 C CA . PRO A 1 97 ? 11.604 -26.152 -21.476 1.00 38.94 97 PRO A CA 1
ATOM 735 C C . PRO A 1 97 ? 10.137 -26.341 -21.927 1.00 38.94 97 PRO A C 1
ATOM 737 O O . PRO A 1 97 ? 9.810 -25.999 -23.062 1.00 38.94 97 PRO A O 1
ATOM 740 N N . GLY A 1 98 ? 9.258 -26.893 -21.085 1.00 41.81 98 GLY A N 1
ATOM 741 C CA . GLY A 1 98 ? 7.838 -27.125 -21.367 1.00 41.81 98 GLY A CA 1
ATOM 742 C C . GLY A 1 98 ? 6.855 -26.593 -20.318 1.00 41.81 98 GLY A C 1
ATOM 743 O O . GLY A 1 98 ? 5.647 -26.677 -20.537 1.00 41.81 98 GLY A O 1
ATOM 744 N N . ALA A 1 99 ? 7.314 -26.032 -19.193 1.00 39.00 99 ALA A N 1
ATOM 745 C CA . ALA A 1 99 ? 6.403 -25.536 -18.162 1.00 39.00 99 ALA A CA 1
ATOM 746 C C . ALA A 1 99 ? 5.934 -24.108 -18.487 1.00 39.00 99 ALA A C 1
ATOM 748 O O . ALA A 1 99 ? 6.653 -23.131 -18.269 1.00 39.00 99 ALA A O 1
ATOM 749 N N . GLN A 1 100 ? 4.700 -23.971 -18.984 1.00 37.25 100 GLN A N 1
ATOM 750 C CA . GLN A 1 100 ? 4.003 -22.686 -18.962 1.00 37.25 100 GLN A CA 1
ATOM 751 C C . GLN A 1 100 ? 3.829 -22.266 -17.500 1.00 37.25 100 GLN A C 1
ATOM 753 O O . GLN A 1 100 ? 2.962 -22.774 -16.791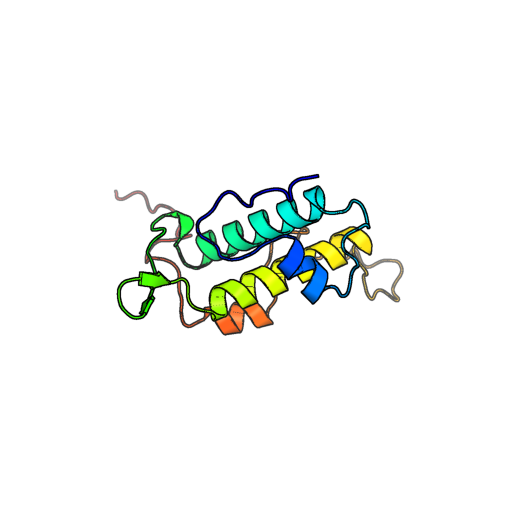 1.00 37.25 100 GLN A O 1
ATOM 758 N N . VAL A 1 101 ? 4.668 -21.342 -17.031 1.00 42.44 101 VAL A N 1
ATOM 759 C CA . VAL A 1 101 ? 4.478 -20.698 -15.731 1.00 42.44 101 VAL A CA 1
ATOM 760 C C . VAL A 1 101 ? 3.276 -19.773 -15.855 1.00 42.44 101 VAL A C 1
ATOM 762 O O . VAL A 1 101 ? 3.418 -18.587 -16.139 1.00 42.44 101 VAL A O 1
ATOM 765 N N . GLN A 1 102 ? 2.078 -20.309 -15.631 1.00 38.38 102 GLN A N 1
ATOM 766 C CA . GLN A 1 102 ? 0.941 -19.502 -15.199 1.00 38.38 102 GLN A CA 1
ATOM 767 C C . GLN A 1 102 ? 1.204 -19.071 -13.752 1.00 38.38 102 GLN A C 1
ATOM 769 O O . GLN A 1 102 ? 0.623 -19.582 -12.799 1.00 38.38 102 GLN A O 1
ATOM 774 N N . GLY A 1 103 ? 2.150 -18.146 -13.573 1.00 38.91 103 GLY A N 1
ATOM 775 C CA . GLY A 1 103 ? 2.154 -17.316 -12.377 1.00 38.91 103 GLY A CA 1
ATOM 776 C C . GLY A 1 103 ? 0.854 -16.509 -12.360 1.00 38.91 103 GLY A C 1
ATOM 777 O O . GLY A 1 103 ? 0.335 -16.204 -13.441 1.00 38.91 103 GLY A O 1
ATOM 778 N N . PRO A 1 104 ? 0.301 -16.174 -11.179 1.00 40.28 104 PRO A N 1
ATOM 779 C CA . PRO A 1 104 ? -0.861 -15.297 -11.119 1.00 40.28 104 PRO A CA 1
ATOM 780 C C . PRO A 1 104 ? -0.581 -14.047 -11.966 1.00 40.28 104 PRO A C 1
ATOM 782 O O . PRO A 1 104 ? 0.570 -13.589 -11.977 1.00 40.28 104 PRO A O 1
ATOM 785 N N . PRO A 1 105 ? -1.582 -13.523 -12.700 1.00 49.62 105 PRO A N 1
ATOM 786 C CA . PRO A 1 105 ? -1.390 -12.325 -13.502 1.00 49.62 105 PRO A CA 1
ATOM 787 C C . PRO A 1 105 ? -0.716 -11.266 -12.630 1.00 49.62 105 PRO A C 1
ATOM 789 O O . PRO A 1 105 ? -1.091 -11.104 -11.464 1.00 49.62 105 PRO A O 1
ATOM 792 N N . MET A 1 106 ? 0.324 -10.604 -13.150 1.00 53.66 106 MET A N 1
ATOM 793 C CA . MET A 1 106 ? 0.951 -9.488 -12.439 1.00 53.66 106 MET A CA 1
ATOM 794 C C . MET A 1 106 ? -0.145 -8.575 -11.886 1.00 53.66 106 MET A C 1
ATOM 796 O O . MET A 1 106 ? -1.055 -8.205 -12.623 1.00 53.66 106 MET A O 1
ATOM 800 N N . GLY A 1 107 ? -0.079 -8.242 -10.598 1.00 55.75 107 GLY A N 1
ATOM 801 C CA . GLY A 1 107 ? -1.094 -7.390 -9.980 1.00 55.75 107 GLY A CA 1
ATOM 802 C C . GLY A 1 107 ? -2.316 -8.103 -9.386 1.00 55.75 107 GLY A C 1
ATOM 803 O O . GLY A 1 107 ? -3.119 -7.440 -8.744 1.00 55.75 107 GLY A O 1
ATOM 804 N N . ALA A 1 108 ? -2.489 -9.420 -9.562 1.00 60.97 108 ALA A N 1
ATOM 805 C CA . ALA A 1 108 ? -3.745 -10.087 -9.184 1.00 60.97 108 ALA A CA 1
ATOM 806 C C . ALA A 1 108 ? -3.749 -10.753 -7.798 1.00 60.97 108 ALA A C 1
ATOM 808 O O . ALA A 1 108 ? -4.819 -10.962 -7.233 1.00 60.97 108 ALA A O 1
ATOM 809 N N . ALA A 1 109 ? -2.584 -11.106 -7.245 1.00 70.38 109 ALA A N 1
ATOM 810 C CA . ALA A 1 109 ? -2.490 -11.822 -5.970 1.00 70.38 109 ALA A CA 1
ATOM 811 C C . ALA A 1 109 ? -1.662 -11.054 -4.933 1.00 70.38 109 ALA A C 1
ATOM 813 O O . ALA A 1 109 ? -0.616 -10.477 -5.257 1.00 70.38 109 ALA A O 1
ATOM 814 N N . LEU A 1 110 ? -2.113 -11.099 -3.675 1.00 81.12 110 LEU A N 1
ATOM 815 C CA . LEU A 1 110 ? -1.330 -10.630 -2.538 1.00 81.12 110 LEU A CA 1
ATOM 816 C C . LEU A 1 110 ? -0.122 -11.557 -2.314 1.00 81.12 110 LEU A C 1
ATOM 818 O O . LEU A 1 110 ? -0.224 -12.776 -2.464 1.00 81.12 110 LEU A O 1
ATOM 822 N N . PRO A 1 111 ? 1.042 -11.021 -1.913 1.00 85.81 111 PRO A N 1
ATOM 823 C CA . PRO A 1 111 ? 2.122 -11.860 -1.414 1.00 85.81 111 PRO A CA 1
ATOM 824 C C . PRO A 1 111 ? 1.644 -12.676 -0.200 1.00 85.81 111 PRO A C 1
ATOM 826 O O . PRO A 1 111 ? 1.053 -12.108 0.713 1.00 85.81 111 PRO A O 1
ATOM 829 N N . ARG A 1 112 ? 1.990 -13.970 -0.099 1.00 84.00 112 ARG A N 1
ATOM 830 C CA . ARG A 1 112 ? 1.625 -14.826 1.062 1.00 84.00 112 ARG A CA 1
ATOM 831 C C . ARG A 1 112 ? 1.943 -14.201 2.423 1.00 84.00 112 ARG A C 1
ATOM 833 O O . ARG A 1 112 ? 1.221 -14.364 3.397 1.00 84.00 112 ARG A O 1
ATOM 840 N N . LYS A 1 113 ? 3.060 -13.475 2.495 1.00 87.12 113 LYS A N 1
ATOM 841 C CA . LYS A 1 113 ? 3.471 -12.746 3.698 1.00 87.12 113 LYS A CA 1
ATOM 842 C C . LYS A 1 113 ? 2.463 -11.658 4.081 1.00 87.12 113 LYS A C 1
ATOM 844 O O . LYS A 1 113 ? 2.179 -11.481 5.257 1.00 87.12 113 LYS A O 1
ATOM 849 N N . VAL A 1 114 ? 1.938 -10.954 3.081 1.00 90.56 114 VAL A N 1
ATOM 850 C CA . VAL A 1 114 ? 0.920 -9.915 3.239 1.00 90.56 114 VAL A CA 1
ATOM 851 C C . VAL A 1 114 ? -0.426 -10.529 3.612 1.00 90.56 114 VAL A C 1
ATOM 853 O O . VAL A 1 114 ? -1.085 -10.002 4.497 1.00 90.56 114 VAL A O 1
ATOM 856 N N . GLU A 1 115 ? -0.800 -11.672 3.032 1.00 88.56 115 GLU A N 1
ATOM 857 C CA . GLU A 1 115 ? -2.001 -12.414 3.455 1.00 88.56 115 GLU A CA 1
ATOM 858 C C . GLU A 1 115 ? -1.953 -12.742 4.954 1.00 88.56 115 GLU A C 1
ATOM 860 O O . GLU A 1 115 ? -2.910 -12.477 5.675 1.00 88.56 115 GLU A O 1
ATOM 865 N N . GLY A 1 116 ? -0.810 -13.233 5.447 1.00 89.19 116 GLY A N 1
ATOM 866 C CA . GLY A 1 116 ? -0.620 -13.506 6.874 1.00 89.19 116 GLY A CA 1
ATOM 867 C C . GLY A 1 116 ? -0.688 -12.255 7.757 1.00 89.19 116 GLY A C 1
ATOM 868 O O . GLY A 1 116 ? -1.188 -12.320 8.873 1.00 89.19 116 GLY A O 1
ATOM 869 N N . TRP A 1 117 ? -0.220 -11.106 7.265 1.00 92.69 117 TRP A N 1
ATOM 870 C CA . TRP A 1 117 ? -0.318 -9.828 7.980 1.00 92.69 117 TRP A CA 1
ATOM 871 C C . TRP A 1 117 ? -1.736 -9.259 8.019 1.00 92.69 117 TRP A C 1
ATOM 873 O O . TRP A 1 117 ? -2.090 -8.566 8.970 1.00 92.69 117 TRP A O 1
ATOM 883 N N . LEU A 1 118 ? -2.531 -9.523 6.983 1.00 91.00 118 LEU A N 1
ATOM 884 C CA . LEU A 1 118 ? -3.898 -9.025 6.852 1.00 91.00 118 LEU A CA 1
ATOM 885 C C . LEU A 1 118 ? -4.950 -9.996 7.405 1.00 91.00 118 LEU A C 1
ATOM 887 O O . LEU A 1 118 ? -6.135 -9.676 7.362 1.00 91.00 118 LEU A O 1
ATOM 891 N N . ALA A 1 119 ? -4.541 -11.144 7.953 1.00 89.12 119 ALA A N 1
ATOM 892 C CA . ALA A 1 119 ? -5.448 -12.160 8.490 1.00 89.12 119 ALA A CA 1
ATOM 893 C C . ALA A 1 119 ? -6.395 -11.613 9.578 1.00 89.12 119 ALA A C 1
ATOM 895 O O . ALA A 1 119 ? -7.559 -12.007 9.631 1.00 89.12 119 ALA A O 1
ATOM 896 N N . ASP A 1 120 ? -5.927 -10.654 10.381 1.00 87.25 120 ASP A N 1
ATOM 897 C CA . ASP A 1 120 ? -6.718 -10.000 11.434 1.00 87.25 120 ASP A CA 1
ATOM 898 C C . ASP A 1 120 ? -7.678 -8.914 10.901 1.00 87.25 120 ASP A C 1
ATOM 900 O O . ASP A 1 120 ? -8.452 -8.331 11.661 1.00 87.25 120 ASP A O 1
ATOM 904 N N . TYR A 1 121 ? -7.657 -8.636 9.592 1.00 88.06 121 TYR A N 1
ATOM 905 C CA . TYR A 1 121 ? -8.432 -7.575 8.941 1.00 88.06 121 TYR A CA 1
ATOM 906 C C . TYR A 1 121 ? -9.325 -8.120 7.816 1.00 88.06 121 TYR A C 1
ATOM 908 O O . TYR A 1 121 ? -9.193 -7.700 6.662 1.00 88.06 121 TYR A O 1
ATOM 916 N N . PRO A 1 122 ? -10.259 -9.039 8.117 1.00 81.25 122 PRO A N 1
ATOM 917 C CA . PRO A 1 122 ? -11.069 -9.675 7.093 1.00 81.25 122 PRO A CA 1
ATOM 918 C C . PRO A 1 122 ? -12.002 -8.676 6.382 1.00 81.25 122 PRO A C 1
ATOM 920 O O . PRO A 1 122 ? -12.387 -7.640 6.958 1.00 81.25 122 PRO A O 1
ATOM 923 N N . PRO A 1 123 ? -12.414 -8.998 5.142 1.00 80.75 123 PRO A N 1
ATOM 924 C CA . PRO A 1 123 ? -13.406 -8.219 4.413 1.00 80.75 123 PRO A CA 1
ATOM 925 C C . PRO A 1 123 ? -14.780 -8.243 5.118 1.00 80.75 123 PRO A C 1
ATOM 927 O O . PRO A 1 123 ? -15.002 -9.007 6.061 1.00 80.75 123 PRO A O 1
ATOM 930 N N . PRO A 1 124 ? -15.726 -7.369 4.728 1.00 73.25 124 PRO A N 1
ATOM 931 C CA . PRO A 1 124 ? -17.082 -7.375 5.255 1.00 73.25 124 PRO A CA 1
ATOM 932 C C . PRO A 1 124 ? -17.760 -8.725 5.005 1.00 73.25 124 PRO A C 1
ATOM 934 O O . PRO A 1 124 ? -17.527 -9.338 3.959 1.00 73.25 124 PRO A O 1
ATOM 937 N N . PRO A 1 125 ? -18.638 -9.169 5.921 1.00 71.06 125 PRO A N 1
ATOM 938 C CA . PRO A 1 125 ? -19.532 -10.286 5.644 1.00 71.06 125 PRO A CA 1
ATOM 939 C C . PRO A 1 125 ? -20.259 -10.069 4.306 1.00 71.06 125 PRO A C 1
ATOM 941 O O . PRO A 1 125 ? -20.781 -8.983 4.062 1.00 71.06 125 PRO A O 1
ATOM 944 N N . GLY A 1 126 ? -20.258 -11.081 3.433 1.00 67.56 126 GLY A N 1
ATOM 945 C CA . GLY A 1 126 ? -20.879 -11.017 2.100 1.00 67.56 126 GLY A CA 1
ATOM 946 C C . GLY A 1 126 ? -19.961 -10.559 0.958 1.00 67.56 126 GLY A C 1
ATOM 947 O O . GLY A 1 126 ? -20.337 -10.675 -0.205 1.00 67.56 126 GLY A O 1
ATOM 948 N N . PHE A 1 127 ? -18.740 -10.100 1.241 1.00 66.38 127 PHE A N 1
ATOM 949 C CA . PHE A 1 127 ? -17.771 -9.757 0.199 1.00 66.38 127 PHE A CA 1
ATOM 950 C C . PHE A 1 127 ? -17.298 -11.009 -0.567 1.00 66.38 127 PHE A C 1
ATOM 952 O O . PHE A 1 127 ? -16.834 -11.973 0.042 1.00 66.38 127 PHE A O 1
ATOM 959 N N . GLY A 1 128 ? -17.420 -11.005 -1.900 1.00 60.69 128 GLY A N 1
ATOM 960 C CA . GLY A 1 128 ? -17.022 -12.128 -2.764 1.00 60.69 128 GLY A CA 1
ATOM 961 C C . GLY A 1 128 ? -17.964 -13.339 -2.741 1.00 60.69 128 GLY A C 1
ATOM 962 O O . GLY A 1 128 ? -17.677 -14.342 -3.392 1.00 60.69 128 GLY A O 1
ATOM 963 N N . GLN A 1 129 ? -19.086 -13.262 -2.019 1.00 54.19 129 GLN A N 1
ATOM 964 C CA . GLN A 1 129 ? -20.148 -14.260 -2.118 1.00 54.19 129 GLN A CA 1
ATOM 965 C C . GLN A 1 129 ? -20.948 -14.008 -3.406 1.00 54.19 129 GLN A C 1
ATOM 967 O O . GLN A 1 129 ? -21.241 -12.847 -3.711 1.00 54.19 129 GLN A O 1
ATOM 972 N N . PRO A 1 130 ? -21.313 -15.052 -4.176 1.00 51.22 130 PRO A N 1
ATOM 973 C CA . PRO A 1 130 ? -22.275 -14.886 -5.254 1.00 51.22 130 PRO A CA 1
ATOM 974 C C . PRO A 1 130 ? -23.565 -14.318 -4.662 1.00 51.22 130 PRO A C 1
ATOM 976 O O . PRO A 1 130 ? -24.010 -14.761 -3.600 1.00 51.22 130 PRO A O 1
ATOM 979 N N . ILE A 1 131 ? -24.138 -13.322 -5.339 1.00 58.53 131 ILE A N 1
ATOM 980 C CA . ILE A 1 131 ? -25.458 -12.788 -5.008 1.00 58.53 131 ILE A CA 1
ATOM 981 C C . ILE A 1 131 ? -26.415 -13.972 -5.115 1.00 58.53 131 ILE A C 1
ATOM 983 O O . ILE A 1 131 ? -26.719 -14.444 -6.207 1.00 58.53 131 ILE A O 1
ATOM 987 N N . THR A 1 132 ? -26.798 -14.530 -3.975 1.00 55.12 132 THR A N 1
ATOM 988 C CA . THR A 1 132 ? -27.882 -15.495 -3.922 1.00 55.12 132 THR A CA 1
ATOM 989 C C . THR A 1 132 ? -29.131 -14.647 -4.066 1.00 55.12 132 THR A C 1
ATOM 991 O O . THR A 1 132 ? -29.509 -13.935 -3.139 1.00 55.12 132 THR A O 1
ATOM 994 N N . GLU A 1 133 ? -29.679 -14.608 -5.282 1.00 46.59 133 GLU A N 1
ATOM 995 C CA . GLU A 1 133 ? -31.004 -14.045 -5.518 1.00 46.59 133 GLU A CA 1
ATOM 996 C C . GLU A 1 133 ? -31.956 -14.736 -4.539 1.00 46.59 133 GLU A C 1
ATOM 998 O O . GLU A 1 133 ? -32.120 -15.957 -4.568 1.00 46.59 133 GLU A O 1
ATOM 1003 N N . ALA A 1 134 ? -32.473 -13.959 -3.590 1.00 50.91 134 ALA A N 1
ATOM 1004 C CA . ALA A 1 134 ? -33.558 -14.403 -2.741 1.00 50.91 134 ALA A CA 1
ATOM 1005 C C . ALA A 1 134 ? -34.803 -14.570 -3.625 1.00 50.91 134 ALA A C 1
ATOM 1007 O O . ALA A 1 134 ? -35.068 -13.711 -4.466 1.00 50.91 134 ALA A O 1
ATOM 1008 N N . GLU A 1 135 ? -35.465 -15.708 -3.417 1.00 43.72 135 GLU A N 1
ATOM 1009 C CA . GLU A 1 135 ? -36.636 -16.282 -4.106 1.00 43.72 135 GLU A CA 1
ATOM 1010 C C . GLU A 1 135 ? -37.693 -15.307 -4.649 1.00 43.72 135 GLU A C 1
ATOM 1012 O O . GLU A 1 135 ? -38.056 -14.333 -3.946 1.00 43.72 135 GLU A O 1
#

Sequence (135 aa):
MPEPVIDRTWPITVATLRKALGYSSDQGDADELALFAQAACELIDLMTGRASDPTRHTVTVGESAVVPIVFINSARETAKLWWQQSKNGPRGVVSDPGAQVQGPPMGAALPRKVEGWLADYPPPPGFGQPITEAE

Mean predicted aligned error: 10.53 Å

Foldseek 3Di:
DDQDDQPDPAPDGLVNLCVVVVHDPPPPCRVVLSVLLNLLLVVLCLFLVCVVVVLPCFDDDPNDTHHDVLSNVQSSVLSNVLVVCVVVPPPPPDPDPPDPPPDPPRSDDGDPVSCVSCVVRGHDPPRPDPPPPDD

Organism: NCBI:txid2591847

Secondary structure (DSSP, 8-state):
-PPPPPSSS----HHHHHHHHT--TTSS-HHHHHHHHHHHHHHHHHHHTTTT-TTTT-EEETTEEE--HHHHHHHHHHHHHHHHHHHH-------STT----PPPTTSS--HHHHHHHTTSPPPTTTT-------

Nearest PDB structures (foldseek):
  2e8v-assembly1_A  TM=2.660E-01  e=8.271E+00  Saccharomyces cerevisiae

pLDDT: mean 74.46, std 16.44, range [37.25, 92.69]

=== Feature glossary ===
The record interleaves many kinds of information about one protein. Here is each kind framed as the question it answers.

Q: What does the local fold look like, residue by residue?
A: The Foldseek 3Di string encodes local tertiary geometry as a 20-letter alphabet — one character per residue — derived from the relative positions of nearby Cα atoms. Unlike the amino-acid sequence, 3Di is a direct function of the 3D structure, so two proteins with the same fold have similar 3Di strings even at low sequence identity.

Q: Which residues are in helices, strands, or loops?
A: The SS8 string is DSSP's per-residue secondary-structure call. α-helix (H) means an i→i+4 H-bond ladder; β-strand (E) means the residue participates in a β-sheet; 3₁₀ (G) and π (I) are tighter and wider helices; T/S are turns/bends; '-' is loop.

Q: How big and how compact is the whole molecule?
A: Radius of gyration (Rg) is the root-mean-square distance of Cα atoms from their centroid — a single number for overall size and compactness. A globular domain of N residues has Rg ≈ 2.2·N^0.38 Å; an extended or disordered chain has a much larger Rg. The Cα contact count is the number of residue pairs whose Cα atoms are within 8 Å and are more than four positions apart in sequence — a standard proxy for tertiary packing density. The bounding box is the smallest axis-aligned box enclosing all Cα atoms.

Q: Where is each backbone atom in 3D?
A: Structure coordinates are given as an mmCIF _atom_site loop: one row per atom with element, residue name, chain id, sequence number, and x/y/z position in Å. Only the four main-chain atoms per residue are included here; side chains are omitted to keep the record compact.

Q: What is the amino-acid chain?
A: Primary structure: the covalent order of the twenty standard amino acids along the backbone. Two proteins with the same sequence will (almost always) fold to the same structure; two with 30% identity often share a fold but not the details.

Q: What if only a Cα trace is available?
A: Three-state secondary structure (P-SEA) collapses the eight DSSP classes into helix (a), strand (b), and coil (c). P-SEA assigns these from Cα geometry alone — distances and angles — without requiring backbone oxygens, so it works on any Cα trace.

Q: What family and function is it annotated with?
A: Database cross-references. InterPro integrates a dozen domain/family signature databases into unified entries with residue-range hits. GO terms attach function/process/location labels with evidence codes. CATH codes position the fold in a four-level structural taxonomy. Organism is the NCBI-taxonomy species name.

Q: How confident is the AlphaFold model at each residue?
A: pLDDT is the predicted lDDT-Cα score: AlphaFold's confidence that the local environment of each residue (all inter-atomic distances within 15 Å) is correctly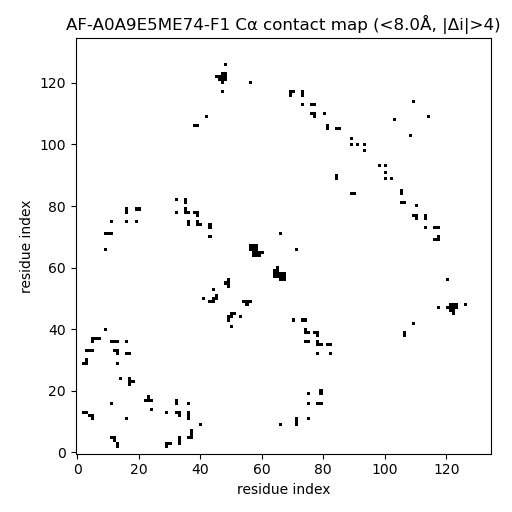 placed. It is a per-residue number between 0 and 100, with higher meaning more reliable.

Q: How mobile is each atom in the crystal?
A: B-factor (Debye–Waller factor) reflects atomic displacement in the crystal lattice. It is an experimental observable (units Å²), not a prediction; low values mean the atom is pinned down, high values mean it moves or is heterogeneous across the crystal.

Q: Which residues are buried vs exposed?
A: SASA measures how much of the protein is reachable by solvent. It is computed by rolling a water-sized probe over the atomic surface and summing the exposed area (Å²). Per-residue SASA distinguishes core (buried, low SASA) from surface (exposed, high SASA) residues; total SASA is a whole-molecule size measure.

Q: What do the diagnostic plots show?
A: Plot images: a contact map (which residues are close in 3D, as an N×N binary image), a Ramachandran scatter (backbone torsion angles, revealing secondary-structure composition at a glance), and — for AlphaFold structures — a PAE heatmap (pairwise prediction confidence).

Q: What known structures does this most resemble?
A: The Foldseek neighbor list gives the closest experimentally determined structures in the PDB, ranked by structural alignment. TM-score near 1 means near-identical fold; near 0.3 means only rough topology match. This 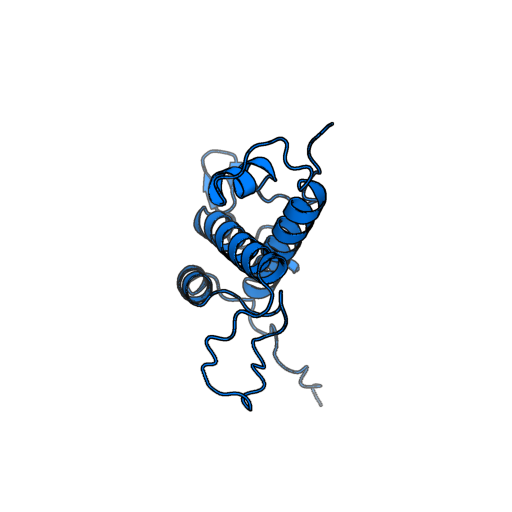is how one finds what a novel AlphaFold prediction most resembles in the solved-structure universe.

Q: Are the domains correctly placed relative to each other?
A: Predicted aligned error is AlphaFold's pairwise confidence. Unlike pLDDT (per-residue), PAE is per-residue-pair and captures whether two parts of the structure are correctly placed relative to each other. Units are ångströms of expected positional error.

Q: What do the rendered images show?
A: Structure images are PyMOL renders from six orthogonal camera directions. Cartoon representation draws helices as coils and strands as arrows; sticks shows the backbone as bonds; surface shows the solvent-excluded envelope. Rainbow coloring maps sequence position to hue (blue→red, N→C); chain coloring assigns a distinct color per polypeptide.

Q: What are the backbone torsion angles?
A: φ (phi) and ψ (psi) are the two rotatable backbone dihedrals per residue: φ is the C(i-1)–N–Cα–C torsion, ψ is the N–Cα–C–N(i+1) torsion, both in degrees on (−180°, 180°]. α-helical residues cluster near (−60°, −45°); β-strand residues near (−120°, +130°). A Ramachandran plot is simply a scatter of (φ, ψ) for every residue.